Protein AF-A0A9E4GFA4-F1 (afdb_monomer_lite)

Fo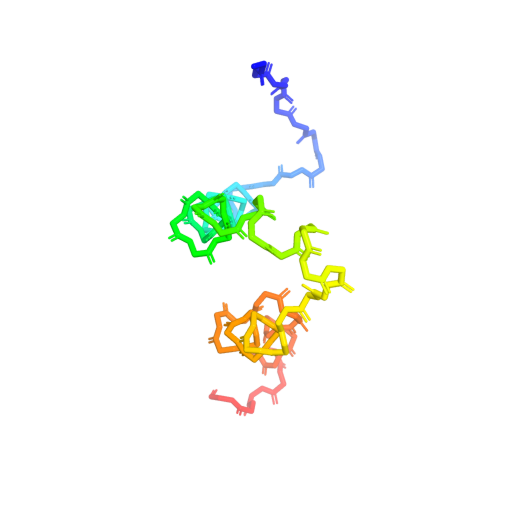ldseek 3Di:
DDDDDDPPDDPVNVVVVVVVVVCCVPPPVVCPVVCVVVVHDDPVSVVVCVVVCVVPNVVVVVVVVD

Secondary structure (DSSP, 8-state):
--PPPPTT--HHHHHHHHHHHHHIIIIIGGGHHHHHHTT---HHHHHHHHHTTTTTTHHHHTTT--

Structure (mmCIF, N/CA/C/O backbone):
data_AF-A0A9E4GFA4-F1
#
_entry.id   AF-A0A9E4GFA4-F1
#
loop_
_atom_site.group_PDB
_atom_site.id
_atom_site.type_symbol
_atom_site.label_atom_id
_atom_site.label_alt_id
_atom_site.label_comp_id
_atom_site.label_asym_id
_atom_site.label_entity_id
_atom_site.label_seq_id
_atom_site.pdbx_PDB_ins_code
_atom_site.Cartn_x
_atom_site.Cartn_y
_atom_site.Cartn_z
_atom_site.occupancy
_atom_site.B_iso_or_equiv
_atom_site.auth_seq_id
_atom_site.auth_comp_id
_atom_site.auth_asym_id
_atom_site.auth_atom_id
_atom_site.pdbx_PDB_model_num
ATOM 1 N N . MET A 1 1 ? -13.124 3.666 -15.328 1.00 40.59 1 MET A N 1
ATOM 2 C CA . MET A 1 1 ? -12.705 4.807 -16.172 1.00 40.59 1 MET A CA 1
ATOM 3 C C . MET A 1 1 ? -11.327 4.479 -16.733 1.00 40.59 1 MET A C 1
ATOM 5 O O . MET A 1 1 ? -10.394 4.389 -15.949 1.00 40.59 1 MET A O 1
ATOM 9 N N . PHE A 1 2 ? -11.200 4.205 -18.034 1.00 52.75 2 PHE A N 1
ATOM 10 C CA . PHE A 1 2 ? -9.890 4.011 -18.669 1.00 52.75 2 PHE A CA 1
ATOM 11 C C . PHE A 1 2 ? -9.414 5.364 -19.197 1.00 52.75 2 PHE A C 1
ATOM 13 O O . PHE A 1 2 ? -10.004 5.923 -20.117 1.00 52.75 2 PHE A O 1
ATOM 20 N N . THR A 1 3 ? -8.397 5.931 -18.555 1.00 61.47 3 THR A N 1
ATOM 21 C CA . THR A 1 3 ? -7.712 7.133 -19.035 1.00 61.47 3 THR A CA 1
ATOM 22 C C . THR A 1 3 ? -6.866 6.772 -20.252 1.00 61.47 3 THR A C 1
ATOM 24 O O . THR A 1 3 ? -6.190 5.746 -20.231 1.00 61.47 3 THR A O 1
ATOM 27 N N . ALA A 1 4 ? -6.888 7.603 -21.297 1.00 62.94 4 ALA A N 1
ATOM 28 C CA . ALA A 1 4 ? -6.027 7.432 -22.468 1.00 62.94 4 ALA A CA 1
ATOM 29 C C . ALA A 1 4 ? -4.541 7.312 -22.058 1.00 62.94 4 ALA A C 1
ATOM 31 O O . ALA A 1 4 ? -4.140 7.944 -21.072 1.00 62.94 4 ALA A O 1
ATOM 32 N N . PRO A 1 5 ? -3.723 6.528 -22.790 1.00 67.94 5 PRO A N 1
ATOM 33 C CA . PRO A 1 5 ? -2.313 6.350 -22.466 1.00 67.94 5 PRO A CA 1
AT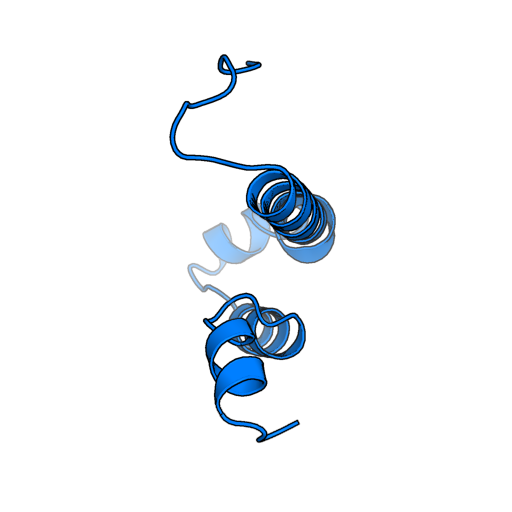OM 34 C C . PRO A 1 5 ? -1.611 7.708 -22.442 1.00 67.94 5 PRO A C 1
ATOM 36 O O . PRO A 1 5 ? -1.694 8.497 -23.385 1.00 67.94 5 PRO A O 1
ATOM 39 N N . SER A 1 6 ? -0.953 8.008 -21.324 1.00 79.69 6 SER A N 1
ATOM 40 C CA . SER A 1 6 ? -0.232 9.267 -21.172 1.00 79.69 6 SER A CA 1
ATOM 41 C C . SER A 1 6 ? 1.121 9.166 -21.864 1.00 79.69 6 SER A C 1
ATOM 43 O O . SER A 1 6 ? 1.859 8.205 -21.675 1.00 79.69 6 SER A O 1
ATOM 45 N N . ARG A 1 7 ? 1.474 10.217 -22.610 1.00 84.12 7 ARG A N 1
ATOM 46 C CA . ARG A 1 7 ? 2.777 10.379 -23.280 1.00 84.12 7 ARG A CA 1
ATOM 47 C C . ARG A 1 7 ? 3.988 10.349 -22.336 1.00 84.12 7 ARG A C 1
ATOM 49 O O . ARG A 1 7 ? 5.116 10.322 -22.809 1.00 84.12 7 ARG A O 1
ATOM 56 N N . TYR A 1 8 ? 3.755 10.425 -21.026 1.00 86.25 8 TYR A N 1
ATOM 57 C CA . TYR A 1 8 ? 4.789 10.416 -19.992 1.00 86.25 8 TYR A CA 1
ATOM 58 C C . TYR A 1 8 ? 4.985 9.041 -19.347 1.00 86.25 8 TYR A C 1
ATOM 60 O O . TYR A 1 8 ? 5.959 8.852 -18.624 1.00 86.25 8 TYR A O 1
ATOM 68 N N . PHE A 1 9 ? 4.076 8.091 -19.584 1.00 84.62 9 PHE A N 1
ATOM 69 C CA . PHE A 1 9 ? 4.181 6.739 -19.046 1.00 84.62 9 PHE A CA 1
ATOM 70 C C . PHE A 1 9 ? 4.599 5.758 -20.141 1.00 84.62 9 PHE A C 1
ATOM 72 O O . PHE A 1 9 ? 4.307 5.940 -21.320 1.00 84.62 9 PHE A O 1
ATOM 79 N N . ASN A 1 10 ? 5.337 4.732 -19.734 1.00 87.88 10 ASN A N 1
ATOM 80 C CA . ASN A 1 10 ? 5.868 3.690 -20.603 1.00 87.88 10 ASN A CA 1
ATOM 81 C C . ASN A 1 10 ? 5.422 2.332 -20.040 1.00 87.88 10 ASN A C 1
ATOM 83 O O . ASN A 1 10 ? 4.742 2.271 -19.014 1.00 87.88 10 ASN A O 1
ATOM 87 N N . GLN A 1 11 ? 5.821 1.243 -20.689 1.00 88.12 11 GLN A N 1
ATOM 88 C CA . GLN A 1 11 ? 5.401 -0.096 -20.284 1.00 88.12 11 GLN A CA 1
ATOM 89 C C . GLN A 1 11 ? 5.815 -0.459 -18.847 1.00 88.12 11 GLN A C 1
ATOM 91 O O . GLN A 1 11 ? 5.042 -1.089 -18.131 1.00 88.12 11 GLN A O 1
ATOM 96 N N . GLU A 1 12 ? 6.990 -0.023 -18.388 1.00 85.81 12 GLU A N 1
ATOM 97 C CA . GLU A 1 12 ? 7.444 -0.281 -17.016 1.00 85.81 12 GLU A CA 1
ATOM 98 C C . GLU A 1 12 ? 6.581 0.435 -15.975 1.00 85.81 12 GLU A C 1
ATOM 100 O O . GLU A 1 12 ? 6.342 -0.105 -14.891 1.00 85.81 12 GLU A O 1
ATOM 105 N N . HIS A 1 13 ? 6.102 1.637 -16.304 1.00 88.44 13 HIS A N 1
ATOM 106 C CA . HIS A 1 13 ? 5.156 2.362 -15.468 1.00 88.44 13 HIS A CA 1
ATOM 107 C C . HIS A 1 13 ? 3.812 1.634 -15.387 1.00 88.44 13 HIS A C 1
ATOM 109 O O . HIS A 1 13 ? 3.250 1.549 -14.299 1.00 88.44 13 HIS A O 1
ATOM 115 N N . GLU A 1 14 ? 3.309 1.081 -16.493 1.00 89.12 14 GLU A N 1
ATOM 116 C CA . GLU A 1 14 ? 2.050 0.323 -16.475 1.00 89.12 14 GLU A CA 1
ATOM 117 C C . GLU A 1 14 ? 2.170 -0.952 -15.633 1.00 89.12 14 GLU A C 1
ATOM 119 O O . GLU A 1 14 ? 1.340 -1.180 -14.755 1.00 89.12 14 GLU A O 1
ATOM 124 N N . ILE A 1 15 ? 3.265 -1.706 -15.783 1.00 90.06 15 ILE A N 1
ATOM 125 C CA . ILE A 1 15 ? 3.549 -2.881 -14.942 1.00 90.06 15 ILE A CA 1
ATOM 126 C C . ILE A 1 15 ? 3.593 -2.489 -13.460 1.00 90.06 15 ILE A C 1
ATOM 128 O O . ILE A 1 15 ? 3.004 -3.156 -12.611 1.00 90.06 15 ILE A O 1
ATOM 132 N N . PHE A 1 16 ? 4.266 -1.384 -13.128 1.00 90.12 16 PHE A N 1
ATOM 133 C CA . PHE A 1 16 ? 4.310 -0.892 -11.753 1.00 90.12 16 PHE A CA 1
ATOM 134 C C . PHE A 1 16 ? 2.917 -0.523 -11.224 1.00 90.12 16 PHE A C 1
ATOM 136 O O . PHE A 1 16 ? 2.563 -0.882 -10.103 1.00 90.12 16 PHE A O 1
ATOM 143 N N . ARG A 1 17 ? 2.094 0.159 -12.028 1.00 91.19 17 ARG A N 1
ATOM 144 C CA . ARG A 1 17 ? 0.725 0.531 -11.642 1.00 91.19 17 ARG A CA 1
ATOM 145 C C . ARG A 1 17 ? -0.152 -0.688 -11.405 1.00 91.19 17 ARG A C 1
ATOM 147 O O . ARG A 1 17 ? -0.940 -0.672 -10.463 1.00 91.19 17 ARG A O 1
ATOM 154 N N . GLU A 1 18 ? -0.018 -1.728 -12.222 1.00 93.62 18 GLU A N 1
ATOM 155 C CA . GLU A 1 18 ? -0.722 -2.994 -12.015 1.00 93.62 18 GLU A CA 1
ATOM 156 C C . GLU A 1 18 ? -0.298 -3.669 -10.709 1.00 93.62 18 GLU A C 1
ATOM 158 O O . GLU A 1 18 ? -1.152 -4.138 -9.959 1.00 93.62 18 GLU A O 1
ATOM 163 N N . GLN A 1 19 ? 0.997 -3.674 -10.384 1.00 94.19 19 GLN A N 1
ATOM 164 C CA . GLN A 1 19 ? 1.485 -4.204 -9.106 1.00 94.19 19 GLN A CA 1
ATOM 165 C C . GLN A 1 19 ? 0.911 -3.434 -7.911 1.00 94.19 19 GLN A C 1
ATOM 167 O O . GLN A 1 19 ? 0.409 -4.053 -6.972 1.00 94.19 19 GLN A O 1
ATOM 172 N N . VAL A 1 20 ? 0.921 -2.098 -7.962 1.00 95.25 20 VAL A N 1
ATOM 173 C CA . VAL A 1 20 ? 0.346 -1.255 -6.902 1.00 95.25 20 VAL A CA 1
ATOM 174 C C . VAL A 1 20 ? -1.160 -1.478 -6.779 1.00 95.25 20 VAL A C 1
ATOM 176 O O . VAL A 1 20 ? -1.656 -1.614 -5.666 1.00 95.25 20 VAL A O 1
ATOM 179 N N . ARG A 1 21 ? -1.891 -1.563 -7.897 1.00 96.62 21 ARG A N 1
ATOM 180 C CA . ARG A 1 21 ? -3.335 -1.836 -7.887 1.00 96.62 21 ARG A CA 1
ATOM 181 C C . ARG A 1 21 ? -3.636 -3.178 -7.228 1.00 96.62 21 ARG A C 1
ATOM 183 O O . ARG A 1 21 ? -4.415 -3.224 -6.292 1.00 96.62 21 ARG A O 1
ATOM 190 N N . ASN A 1 22 ? -2.944 -4.237 -7.641 1.00 97.38 22 ASN A N 1
ATOM 191 C CA . ASN A 1 22 ? -3.110 -5.562 -7.046 1.00 97.38 22 ASN A CA 1
ATOM 192 C C . ASN A 1 22 ? -2.827 -5.575 -5.537 1.00 97.38 22 ASN A C 1
ATOM 194 O O . ASN A 1 22 ? -3.484 -6.306 -4.803 1.00 97.38 22 ASN A O 1
ATOM 198 N N . PHE A 1 23 ? -1.842 -4.802 -5.079 1.00 97.38 23 PHE A N 1
ATOM 199 C CA . PHE A 1 23 ? -1.559 -4.648 -3.655 1.00 97.38 23 PHE A CA 1
ATOM 200 C C . PHE A 1 23 ? -2.692 -3.925 -2.924 1.00 97.38 23 PHE A C 1
ATOM 202 O O . PHE A 1 23 ? -3.117 -4.38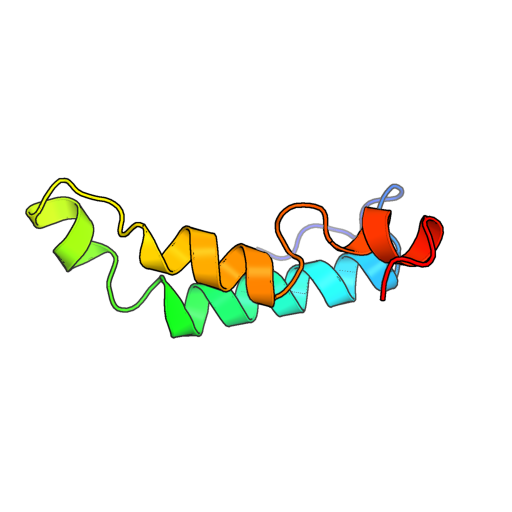7 -1.870 1.00 97.38 23 PHE A O 1
ATOM 209 N N . VAL A 1 24 ? -3.215 -2.835 -3.492 1.00 97.31 24 VAL A N 1
ATOM 210 C CA . VAL A 1 24 ? -4.355 -2.115 -2.911 1.00 97.31 24 VAL A CA 1
ATOM 211 C C . VAL A 1 24 ? -5.571 -3.036 -2.810 1.00 97.31 24 VAL A C 1
ATOM 213 O O . VAL A 1 24 ? -6.088 -3.220 -1.713 1.00 97.31 24 VAL A O 1
ATOM 216 N N . ASP A 1 25 ? -5.963 -3.673 -3.912 1.00 98.00 25 ASP A N 1
ATOM 217 C CA . ASP A 1 25 ? -7.172 -4.502 -3.988 1.00 98.00 25 ASP A CA 1
ATOM 218 C C . ASP A 1 25 ? -7.114 -5.704 -3.019 1.00 98.00 25 ASP 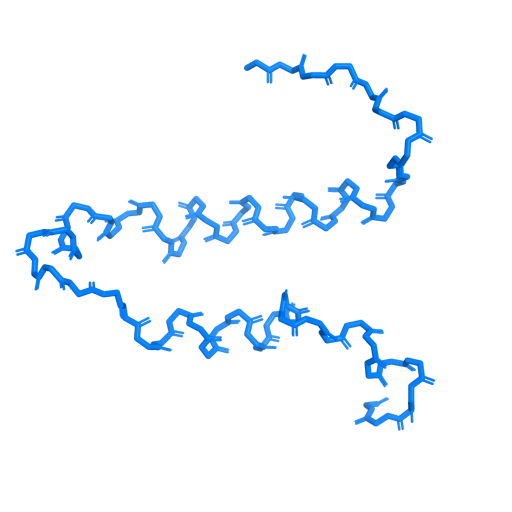A C 1
ATOM 220 O O . ASP A 1 25 ? -8.129 -6.148 -2.488 1.00 98.00 25 ASP A O 1
ATOM 224 N N . LYS A 1 26 ? -5.918 -6.261 -2.772 1.00 97.56 26 LYS A N 1
ATOM 225 C CA . LYS A 1 26 ? -5.751 -7.481 -1.959 1.00 97.56 26 LYS A CA 1
ATOM 226 C C . LYS A 1 26 ? -5.367 -7.229 -0.508 1.00 97.56 26 LYS A C 1
ATOM 228 O O . LYS A 1 26 ? -5.745 -8.017 0.353 1.00 97.56 26 LYS A O 1
ATOM 233 N N . GLU A 1 27 ? -4.560 -6.207 -0.246 1.00 97.19 27 GLU A N 1
ATOM 234 C CA . GLU A 1 27 ? -3.921 -6.000 1.059 1.00 97.19 27 GLU A CA 1
ATOM 235 C C . GLU A 1 27 ? -4.393 -4.712 1.762 1.00 97.19 27 GLU A C 1
ATOM 237 O O . GLU A 1 27 ? -4.103 -4.539 2.945 1.00 97.19 27 GLU A O 1
ATOM 242 N N . ILE A 1 28 ? -5.125 -3.821 1.077 1.00 96.94 28 ILE A N 1
ATOM 243 C CA . ILE A 1 28 ? -5.644 -2.563 1.646 1.00 96.94 28 ILE A CA 1
ATOM 244 C C . ILE A 1 28 ? -7.173 -2.540 1.636 1.00 96.94 28 ILE A C 1
ATOM 246 O O . ILE A 1 28 ? -7.773 -2.427 2.700 1.00 96.94 28 ILE A O 1
ATOM 250 N N . GLU A 1 29 ? -7.797 -2.657 0.460 1.00 97.75 29 GLU A N 1
ATOM 251 C CA . GLU A 1 29 ? -9.245 -2.489 0.257 1.00 97.75 29 GLU A CA 1
ATOM 252 C C . GLU A 1 29 ? -10.113 -3.293 1.242 1.00 97.75 29 GLU A C 1
ATOM 254 O O . GLU A 1 29 ? -11.027 -2.699 1.815 1.00 97.75 29 GLU A O 1
ATOM 259 N N . PRO A 1 30 ? -9.811 -4.571 1.560 1.00 98.12 30 PRO A N 1
ATOM 260 C CA . PRO A 1 30 ? -10.629 -5.357 2.488 1.00 98.12 30 PRO A CA 1
ATOM 261 C C . PRO A 1 30 ? -10.676 -4.833 3.932 1.00 98.12 30 PRO A C 1
ATOM 263 O O . PRO A 1 30 ? -11.487 -5.316 4.718 1.00 98.12 30 PRO A O 1
ATOM 266 N N . TYR A 1 31 ? -9.791 -3.905 4.304 1.00 97.19 31 TYR A N 1
ATOM 267 C CA . TYR A 1 31 ? -9.595 -3.467 5.687 1.00 97.19 31 TYR A CA 1
ATOM 268 C C . TYR A 1 31 ? -9.877 -1.975 5.914 1.00 97.19 31 TYR A C 1
ATOM 270 O O . TYR A 1 31 ? -9.768 -1.510 7.048 1.00 97.19 31 TYR A O 1
ATOM 278 N N . ILE A 1 32 ? -10.232 -1.222 4.864 1.00 96.44 32 ILE A N 1
ATOM 279 C CA . ILE A 1 32 ? -10.409 0.238 4.934 1.00 96.44 32 ILE A CA 1
ATOM 280 C C . ILE A 1 32 ? -11.440 0.620 6.000 1.00 96.44 32 ILE A C 1
ATOM 282 O O . ILE A 1 32 ? -11.120 1.422 6.874 1.00 96.44 32 ILE A O 1
ATOM 286 N N . ASP A 1 33 ? -12.622 -0.000 5.982 1.00 97.38 33 ASP A N 1
ATOM 287 C CA . ASP A 1 33 ? -13.716 0.335 6.905 1.00 97.38 33 ASP A CA 1
ATOM 288 C C . ASP A 1 33 ? -13.298 0.176 8.378 1.00 97.38 33 ASP A C 1
ATOM 290 O O . ASP A 1 33 ? -13.571 1.042 9.211 1.00 97.38 33 ASP A O 1
ATOM 294 N N . GLN A 1 34 ? -12.564 -0.898 8.692 1.00 97.38 34 GLN A N 1
ATOM 295 C CA . GLN A 1 34 ? -12.048 -1.146 10.040 1.00 97.38 34 GLN A CA 1
ATOM 296 C C . GLN A 1 34 ? -11.052 -0.056 10.462 1.00 97.38 34 GLN A C 1
ATOM 298 O O . GLN A 1 34 ? -11.115 0.467 11.573 1.00 97.38 34 GLN A O 1
ATOM 303 N N . TRP A 1 35 ? -10.110 0.290 9.586 1.00 97.12 35 TRP A N 1
ATOM 304 C CA . TRP A 1 35 ? -9.077 1.285 9.879 1.00 97.12 35 TRP A CA 1
ATOM 305 C C . TRP A 1 35 ? -9.645 2.697 10.017 1.00 97.12 35 TRP A C 1
ATOM 307 O O . TRP A 1 35 ? -9.148 3.492 10.822 1.00 97.12 35 TRP A O 1
ATOM 317 N N . GLU A 1 36 ? -10.700 3.009 9.265 1.00 96.44 36 GLU A N 1
ATOM 318 C CA . GLU A 1 36 ? -11.447 4.255 9.413 1.00 96.44 36 GLU A CA 1
ATOM 319 C C . GLU A 1 36 ? -12.162 4.329 10.768 1.00 96.44 36 GLU A C 1
ATOM 321 O O . GLU A 1 36 ? -12.041 5.346 11.459 1.00 96.44 36 GLU A O 1
ATOM 326 N N . GLU A 1 37 ? -12.839 3.254 11.187 1.00 97.75 37 GLU A N 1
ATOM 327 C CA . GLU A 1 37 ? -13.489 3.166 12.502 1.00 97.75 37 GLU A CA 1
ATOM 328 C C . GLU A 1 37 ? -12.475 3.332 13.646 1.00 97.75 37 GLU A C 1
ATOM 330 O O . GLU A 1 37 ? -12.686 4.123 14.572 1.00 97.75 37 GLU A O 1
ATOM 335 N N . GLU A 1 38 ? -11.328 2.660 13.545 1.00 97.44 38 GLU A N 1
ATOM 336 C CA . GLU A 1 38 ? -10.229 2.737 14.514 1.00 97.44 38 GLU A CA 1
ATOM 337 C C . GLU A 1 38 ? -9.446 4.062 14.450 1.00 97.44 38 GLU A C 1
ATOM 339 O O . GLU A 1 38 ? -8.633 4.353 15.334 1.00 97.44 38 GLU A O 1
ATOM 344 N N . ARG A 1 39 ? -9.688 4.887 13.420 1.00 96.38 39 ARG A N 1
ATOM 345 C CA . ARG A 1 39 ? -8.961 6.135 13.119 1.00 96.38 39 ARG A CA 1
ATOM 346 C C . ARG A 1 39 ? -7.448 5.940 13.059 1.00 96.38 39 ARG A C 1
ATOM 348 O O . ARG A 1 39 ? -6.678 6.800 13.501 1.00 96.38 39 ARG A O 1
ATOM 355 N N . LEU A 1 40 ? -7.014 4.806 12.520 1.00 95.12 40 LEU A N 1
ATOM 356 C CA . LEU A 1 40 ? -5.613 4.422 12.500 1.00 95.12 40 LEU A CA 1
ATOM 357 C C . LEU A 1 40 ? -5.251 3.746 11.185 1.00 95.12 40 LEU A C 1
ATOM 359 O O . LEU A 1 40 ? -5.945 2.858 10.717 1.00 95.12 40 LEU A O 1
ATOM 363 N N . PHE A 1 41 ? -4.102 4.122 10.627 1.00 94.44 41 PHE A N 1
ATOM 364 C CA . PHE A 1 41 ? -3.525 3.433 9.479 1.00 94.44 41 PHE A CA 1
ATOM 365 C C . PHE A 1 41 ? -2.393 2.497 9.937 1.00 94.44 41 PHE A C 1
ATOM 367 O O . PHE A 1 41 ? -1.452 2.964 10.598 1.00 94.44 41 PHE A O 1
ATOM 374 N N . PRO A 1 42 ? -2.431 1.188 9.626 1.00 95.94 42 PRO A N 1
ATOM 375 C CA . PRO A 1 42 ? -1.466 0.251 10.186 1.00 95.94 42 PRO A CA 1
ATOM 376 C C . PRO A 1 42 ? -0.045 0.470 9.669 1.00 95.94 42 PRO A C 1
ATOM 378 O O . PRO A 1 42 ? 0.226 0.497 8.468 1.00 95.94 42 PRO A O 1
ATOM 381 N N . LYS A 1 43 ? 0.921 0.503 10.594 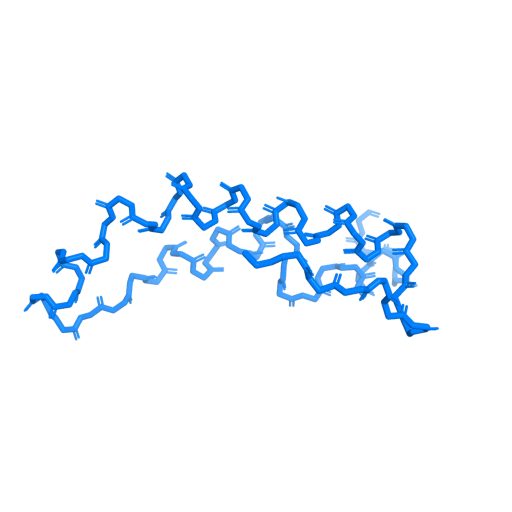1.00 95.12 43 LYS A N 1
ATOM 382 C CA . LYS A 1 43 ? 2.349 0.606 10.245 1.00 95.12 43 LYS A CA 1
ATOM 383 C C . LYS A 1 43 ? 2.864 -0.581 9.423 1.00 95.12 43 LYS A C 1
ATOM 385 O O . LYS A 1 43 ? 3.861 -0.446 8.715 1.00 95.12 43 LYS A O 1
ATOM 390 N N . SER A 1 44 ? 2.207 -1.736 9.527 1.00 95.06 44 SER A N 1
ATOM 391 C CA . SER A 1 44 ? 2.512 -2.931 8.735 1.00 95.06 44 SER A CA 1
ATOM 392 C C . SER A 1 44 ? 2.366 -2.682 7.236 1.00 95.06 44 SER A C 1
ATOM 394 O O . SER A 1 44 ? 3.179 -3.202 6.478 1.00 95.06 44 SER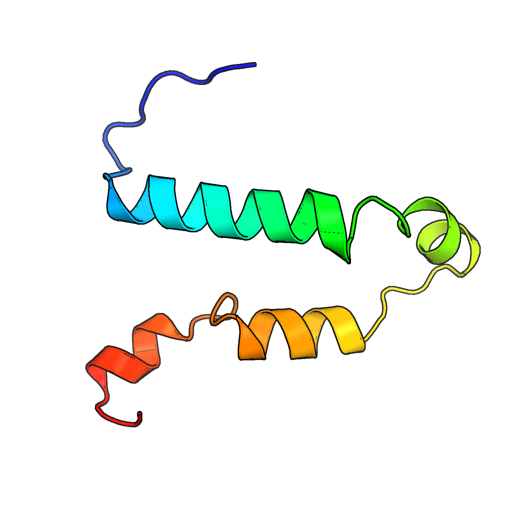 A O 1
ATOM 396 N N . VAL A 1 45 ? 1.420 -1.834 6.815 1.00 96.31 45 VAL A N 1
ATOM 397 C CA . VAL A 1 45 ? 1.220 -1.496 5.400 1.00 96.31 45 VAL A CA 1
ATOM 398 C C . VAL A 1 45 ? 2.460 -0.796 4.841 1.00 96.31 45 VAL A C 1
ATOM 400 O O . VAL A 1 45 ? 2.964 -1.191 3.795 1.00 96.31 45 VAL A O 1
ATOM 403 N N . TYR A 1 46 ? 3.049 0.158 5.573 1.00 92.88 46 TYR A N 1
ATOM 404 C CA . TYR A 1 46 ? 4.295 0.810 5.141 1.00 92.88 46 TYR A CA 1
ATOM 405 C C . TYR A 1 46 ? 5.473 -0.160 5.050 1.00 92.88 46 TYR A C 1
ATOM 407 O O . TYR A 1 46 ? 6.247 -0.096 4.096 1.00 92.88 46 TYR A O 1
ATOM 415 N N . ARG A 1 47 ? 5.614 -1.075 6.021 1.00 93.38 47 ARG A N 1
ATOM 416 C CA . ARG A 1 47 ? 6.659 -2.111 5.966 1.00 93.38 47 ARG A CA 1
ATOM 417 C C . ARG A 1 47 ? 6.498 -2.963 4.709 1.00 93.38 47 ARG A C 1
ATOM 419 O O . ARG A 1 47 ? 7.459 -3.143 3.968 1.00 93.38 47 ARG A O 1
ATOM 426 N N . ARG A 1 48 ? 5.272 -3.404 4.444 1.00 94.50 48 ARG A N 1
ATOM 427 C CA . ARG A 1 48 ? 4.928 -4.215 3.283 1.00 94.50 48 ARG A CA 1
ATOM 428 C C . ARG A 1 48 ? 5.187 -3.492 1.959 1.00 94.50 48 ARG A C 1
ATOM 430 O O . ARG A 1 48 ? 5.770 -4.070 1.050 1.00 94.50 48 ARG A O 1
ATOM 437 N N . MET A 1 49 ? 4.851 -2.205 1.866 1.00 93.62 49 MET A N 1
ATOM 438 C CA . MET A 1 49 ? 5.199 -1.371 0.708 1.00 93.62 49 MET A CA 1
ATOM 439 C C . MET A 1 49 ? 6.717 -1.270 0.492 1.00 93.62 49 MET A C 1
ATOM 441 O O . MET A 1 49 ? 7.169 -1.224 -0.650 1.00 93.62 49 MET A O 1
ATOM 445 N N . GLY A 1 50 ? 7.510 -1.239 1.569 1.00 91.25 50 GLY A N 1
ATOM 446 C CA . GLY A 1 50 ? 8.973 -1.267 1.499 1.00 91.25 50 GLY A CA 1
ATOM 447 C C . GLY A 1 50 ? 9.514 -2.589 0.952 1.00 91.25 50 GLY A C 1
ATOM 448 O O . GLY A 1 50 ? 10.343 -2.573 0.048 1.00 91.25 50 GLY A O 1
ATOM 449 N N . GLU A 1 51 ? 8.995 -3.719 1.436 1.00 91.31 51 GLU A N 1
ATOM 450 C CA . GLU A 1 51 ? 9.342 -5.066 0.947 1.00 91.31 51 GLU A CA 1
ATOM 451 C C . GLU A 1 51 ? 9.005 -5.254 -0.539 1.00 91.31 51 GLU A C 1
ATOM 453 O O . GLU A 1 51 ? 9.750 -5.902 -1.267 1.00 91.31 51 GLU A O 1
ATOM 458 N N . LEU A 1 52 ? 7.903 -4.654 -1.001 1.00 91.12 52 LEU A N 1
ATOM 459 C CA . LEU A 1 52 ? 7.488 -4.658 -2.408 1.00 91.12 52 LEU A CA 1
ATOM 460 C C . LEU A 1 52 ? 8.247 -3.632 -3.272 1.00 91.12 52 LEU A C 1
ATOM 462 O O . LEU A 1 52 ? 8.017 -3.542 -4.476 1.00 91.12 52 LEU A O 1
ATOM 466 N N . GLY A 1 53 ? 9.132 -2.827 -2.676 1.00 89.69 53 GLY A N 1
ATOM 467 C CA . GLY A 1 53 ? 9.913 -1.810 -3.383 1.00 89.69 53 GLY A CA 1
ATOM 468 C C . GLY A 1 53 ? 9.118 -0.567 -3.801 1.00 89.69 53 GLY A C 1
ATOM 469 O O . GLY A 1 53 ? 9.625 0.263 -4.559 1.00 89.69 53 GLY A O 1
ATOM 470 N N . PHE A 1 54 ? 7.894 -0.383 -3.297 1.00 91.88 54 PHE A N 1
ATOM 471 C CA . PHE A 1 54 ? 7.006 0.726 -3.672 1.00 91.88 54 PHE A CA 1
ATOM 472 C C . PHE A 1 54 ? 7.428 2.073 -3.073 1.00 91.88 54 PHE A C 1
ATOM 474 O O . PHE A 1 54 ? 7.009 3.121 -3.557 1.00 91.88 54 PHE A O 1
ATOM 481 N N . LEU A 1 55 ? 8.290 2.063 -2.053 1.00 88.12 55 LEU A N 1
ATOM 482 C CA . LEU A 1 55 ? 8.795 3.262 -1.372 1.00 88.12 55 LEU A CA 1
ATOM 483 C C . LEU A 1 55 ? 10.134 3.769 -1.944 1.00 88.12 55 LEU A C 1
ATOM 485 O O . LEU A 1 55 ? 10.951 4.321 -1.213 1.00 88.12 55 LEU A O 1
ATOM 489 N N . GLY A 1 56 ? 10.371 3.573 -3.245 1.00 73.69 56 GLY A N 1
ATOM 490 C CA . GLY A 1 56 ? 11.604 4.009 -3.918 1.00 73.69 56 GLY A CA 1
ATOM 491 C C . GLY A 1 56 ? 12.687 2.932 -4.041 1.00 73.69 56 GLY A C 1
ATOM 492 O O . GLY A 1 56 ? 13.841 3.264 -4.301 1.00 73.69 56 GLY A O 1
ATOM 493 N N . GLY A 1 57 ? 12.328 1.648 -3.909 1.00 61.81 57 GLY A N 1
ATOM 494 C CA . GLY A 1 57 ? 13.269 0.521 -3.994 1.00 61.81 57 GLY A CA 1
ATOM 495 C C . GLY A 1 57 ? 14.020 0.433 -5.327 1.00 61.81 57 GLY A C 1
ATOM 496 O O . GLY A 1 57 ? 15.195 0.088 -5.331 1.00 61.81 57 GLY A O 1
ATOM 497 N N . ARG A 1 58 ? 13.417 0.870 -6.446 1.00 58.72 58 ARG A N 1
ATOM 498 C CA . ARG A 1 58 ? 14.109 0.930 -7.755 1.00 58.72 58 ARG A CA 1
ATOM 499 C C . ARG A 1 58 ? 15.336 1.846 -7.773 1.00 58.72 58 ARG A C 1
ATOM 501 O O . ARG A 1 58 ? 16.171 1.715 -8.659 1.00 58.72 58 ARG A O 1
ATOM 508 N N . TYR A 1 59 ? 15.464 2.773 -6.821 1.00 53.75 59 TYR A N 1
ATOM 509 C CA . TYR A 1 59 ? 16.663 3.606 -6.703 1.00 53.75 59 TYR A CA 1
ATOM 510 C C . TYR A 1 59 ? 17.860 2.822 -6.127 1.00 53.75 59 TYR A C 1
ATOM 512 O O . TYR A 1 59 ? 19.003 3.217 -6.333 1.00 53.75 59 TYR A O 1
ATOM 520 N N . LEU A 1 60 ? 17.616 1.702 -5.434 1.00 51.69 60 LEU A N 1
ATOM 521 C CA . LEU A 1 60 ? 18.658 0.849 -4.852 1.00 51.69 60 LEU A CA 1
ATOM 522 C C . LEU A 1 60 ? 19.289 -0.102 -5.879 1.00 51.69 60 LEU A C 1
ATOM 524 O O . LEU A 1 60 ? 20.489 -0.353 -5.784 1.00 51.69 60 LEU A O 1
ATOM 528 N N . ASP A 1 61 ? 18.537 -0.536 -6.897 1.00 53.00 61 ASP A N 1
ATOM 529 C CA . ASP A 1 61 ? 19.072 -1.344 -8.008 1.00 53.00 61 ASP A CA 1
ATOM 530 C C . ASP A 1 61 ? 20.170 -0.585 -8.776 1.00 53.00 61 ASP A C 1
ATOM 532 O O . ASP A 1 61 ? 21.188 -1.153 -9.161 1.00 53.00 61 ASP A O 1
ATOM 536 N N . GLY A 1 62 ? 20.017 0.737 -8.934 1.00 54.44 62 GLY A N 1
ATOM 537 C CA . GLY A 1 62 ? 21.036 1.605 -9.540 1.00 54.44 62 GLY A CA 1
ATOM 538 C C . GLY A 1 62 ? 22.250 1.892 -8.645 1.00 54.44 62 GLY A C 1
ATOM 539 O O . GLY A 1 62 ? 23.257 2.402 -9.132 1.00 54.44 62 GLY A O 1
ATOM 540 N N . LEU A 1 63 ? 22.169 1.573 -7.349 1.00 57.72 63 LEU A N 1
ATOM 541 C CA . LEU A 1 63 ? 23.248 1.734 -6.367 1.00 57.72 63 LEU A CA 1
ATOM 542 C C . LEU A 1 63 ? 23.973 0.413 -6.060 1.00 57.72 63 LEU A C 1
ATOM 544 O O . LEU A 1 63 ? 24.939 0.427 -5.299 1.00 57.72 63 LEU A O 1
ATOM 548 N N . GLY A 1 64 ? 23.533 -0.710 -6.645 1.00 47.03 64 GLY A N 1
ATOM 549 C CA . GLY A 1 64 ? 24.154 -2.025 -6.459 1.00 47.03 64 GLY A CA 1
ATOM 550 C C . GLY A 1 64 ? 24.089 -2.543 -5.019 1.00 47.03 64 GLY A C 1
ATOM 551 O O . GLY A 1 64 ? 24.995 -3.249 -4.584 1.00 47.03 64 GLY A O 1
ATOM 552 N N . LEU A 1 65 ? 23.063 -2.146 -4.258 1.00 52.19 65 LEU A N 1
ATOM 553 C CA . LEU A 1 65 ? 22.875 -2.562 -2.860 1.00 52.19 65 LEU A CA 1
ATOM 554 C C . LEU A 1 65 ? 21.908 -3.745 -2.695 1.00 52.19 65 LEU A C 1
ATOM 556 O O . LEU A 1 65 ? 21.527 -4.057 -1.565 1.00 52.19 65 LEU A O 1
ATOM 560 N N . LEU A 1 66 ? 21.558 -4.410 -3.798 1.00 49.69 66 LEU A N 1
ATOM 561 C CA . LEU A 1 66 ? 20.900 -5.716 -3.851 1.00 49.69 66 LEU A CA 1
ATOM 562 C C . LEU A 1 66 ? 21.546 -6.570 -4.946 1.00 49.69 66 LEU A C 1
ATOM 564 O O . LEU A 1 66 ? 21.804 -6.017 -6.039 1.00 49.69 66 LEU A O 1
#

pLDDT: mean 84.32, std 16.81, range [40.59, 98.12]

Sequence (66 aa):
MFTAPSRYFNQEHEIFREQVRNFVDKEIEPYIDQWEEERLFPKSVYRRMGELGFLGGRYLDGLGLL

Radius of gyration: 14.95 Å; chains: 1; bounding box: 38×18×38 Å